Protein AF-A0AAV5D8H6-F1 (afdb_monomer_lite)

Sequence (162 aa):
MSCLTASGHGLRETLFYSLFSHLQVYKTRADIESSLPWINDDAVSLDGGILRPNGSFCLGDSKNLEVKFAVSRGVSSLPEDITDMEEQVKLKNWEKERLLEDMKREEDLLNQVKELYSKQKHELMGYLTQPAITQTAHGSPTVRLPATPGSNPFGAKPSHMQ

Radius of gyration: 46.54 Å; chains: 1; bounding box: 101×64×133 Å

Foldseek 3Di:
DWQPDPVTGDCVVPVVCVVQVPEAEAADPVVCVVCVVPDQAWYAHPVGWTQGRVRDIDDDDDDPDPDDDDDCPDDPDPPVVVVVVVVVVVVVVVVVVVVVVVVVVVVVVVVVVVVVVVVVVVVVVVVVPDDPPDPPPDDDDDDDDDDDDDDDDDDDDDDDDD

Structure (mmCIF, N/CA/C/O backbone):
data_AF-A0AAV5D8H6-F1
#
_entry.id   AF-A0AAV5D8H6-F1
#
loop_
_atom_site.group_PDB
_atom_site.id
_atom_site.type_symbol
_atom_site.label_atom_id
_atom_site.label_alt_id
_atom_site.label_comp_id
_atom_site.label_asym_id
_atom_site.label_entity_id
_atom_site.label_seq_id
_atom_site.pdbx_PDB_ins_code
_atom_site.Cartn_x
_atom_site.Cartn_y
_atom_site.Cartn_z
_atom_site.occupancy
_atom_site.B_iso_or_equiv
_atom_site.auth_seq_id
_atom_site.auth_comp_id
_atom_site.auth_asym_id
_atom_site.auth_atom_id
_atom_site.pdbx_PDB_model_num
ATOM 1 N N . MET A 1 1 ? 12.374 12.506 -18.885 1.00 61.91 1 MET A N 1
ATOM 2 C CA . MET A 1 1 ? 12.116 11.501 -19.940 1.00 61.91 1 MET A CA 1
ATOM 3 C C . MET A 1 1 ? 10.820 11.881 -20.652 1.00 61.91 1 MET A C 1
ATOM 5 O O . MET A 1 1 ? 9.765 11.420 -20.248 1.00 61.91 1 MET A O 1
ATOM 9 N N . SER A 1 2 ? 10.882 12.771 -21.641 1.00 74.38 2 SER A N 1
ATOM 10 C CA . SER A 1 2 ? 9.730 13.248 -22.433 1.00 74.38 2 SER A CA 1
ATOM 11 C C . SER A 1 2 ? 10.130 13.347 -23.914 1.00 74.38 2 SER A C 1
ATOM 13 O O . SER A 1 2 ? 11.314 13.216 -24.224 1.00 74.38 2 SER A O 1
ATOM 15 N N . CYS A 1 3 ? 9.164 13.543 -24.819 1.00 79.94 3 CYS A N 1
ATOM 16 C CA . CYS A 1 3 ? 9.368 13.687 -26.271 1.00 79.94 3 CYS A CA 1
ATOM 17 C C . CYS A 1 3 ? 9.866 12.438 -27.021 1.00 79.94 3 CYS A C 1
ATOM 19 O O . CYS A 1 3 ? 10.644 12.549 -27.964 1.00 79.94 3 CYS A O 1
ATOM 21 N N . LEU A 1 4 ? 9.407 11.245 -26.632 1.00 88.62 4 LEU A N 1
ATOM 22 C CA . LEU A 1 4 ? 9.719 10.001 -27.356 1.00 88.62 4 LEU A CA 1
ATOM 23 C C . LEU A 1 4 ? 8.730 9.710 -28.495 1.00 88.62 4 LEU A C 1
ATOM 25 O O . LEU A 1 4 ? 9.029 8.933 -29.396 1.00 88.62 4 LEU A O 1
ATOM 29 N N . THR A 1 5 ? 7.563 10.348 -28.469 1.00 89.75 5 THR A N 1
ATOM 30 C CA . THR A 1 5 ? 6.553 10.305 -29.534 1.00 89.75 5 THR A CA 1
ATOM 31 C C . THR A 1 5 ? 6.490 11.640 -30.274 1.00 89.75 5 THR A C 1
ATOM 33 O O . THR A 1 5 ? 6.880 12.676 -29.734 1.00 89.75 5 THR A O 1
ATOM 36 N N . ALA A 1 6 ? 5.943 11.638 -31.495 1.00 90.38 6 ALA A N 1
ATOM 37 C CA . ALA A 1 6 ? 5.754 12.856 -32.293 1.00 90.38 6 ALA A CA 1
ATOM 38 C C . ALA A 1 6 ? 4.870 13.912 -31.597 1.00 90.38 6 ALA A C 1
ATOM 40 O O . ALA A 1 6 ? 5.008 15.101 -31.865 1.00 90.38 6 ALA A O 1
ATOM 41 N N . SER A 1 7 ? 3.992 13.489 -30.683 1.00 90.62 7 SER A N 1
ATOM 42 C CA . SER A 1 7 ? 3.145 14.368 -29.871 1.00 90.62 7 SER A CA 1
ATOM 43 C C . SER A 1 7 ? 3.790 14.807 -28.548 1.00 90.62 7 SER A C 1
ATOM 45 O O . SER A 1 7 ? 3.141 15.472 -27.747 1.00 90.62 7 SER A O 1
ATOM 47 N N . GLY A 1 8 ? 5.053 14.451 -28.291 1.00 93.38 8 GLY A N 1
ATOM 48 C CA . GLY A 1 8 ? 5.796 14.908 -27.114 1.00 93.38 8 GLY A CA 1
ATOM 49 C C . GLY A 1 8 ? 5.700 14.012 -25.870 1.00 93.38 8 GLY A C 1
ATOM 50 O O . GLY A 1 8 ? 6.350 14.303 -24.866 1.00 93.38 8 GLY A O 1
ATOM 51 N N . HIS A 1 9 ? 4.959 12.903 -25.909 1.00 93.50 9 HIS A N 1
ATOM 52 C CA . HIS A 1 9 ? 4.816 11.991 -24.764 1.00 93.50 9 HIS A CA 1
ATOM 53 C C . HIS A 1 9 ? 6.013 11.039 -24.603 1.00 93.50 9 HIS A C 1
ATOM 55 O O . HIS A 1 9 ? 6.651 10.651 -25.588 1.00 93.50 9 HIS A O 1
ATOM 61 N N . GLY A 1 10 ? 6.313 10.662 -23.361 1.00 94.81 10 GLY A N 1
ATOM 62 C CA . GLY A 1 10 ? 7.250 9.613 -22.961 1.00 94.81 10 GLY A CA 1
ATOM 63 C C . GLY A 1 10 ? 6.623 8.211 -22.906 1.00 94.81 10 GLY A C 1
ATOM 64 O O . GLY A 1 10 ? 5.446 8.016 -23.203 1.00 94.81 10 GLY A O 1
ATOM 65 N N . LEU A 1 11 ? 7.430 7.204 -22.541 1.00 94.75 11 LEU A N 1
ATOM 66 C CA . LEU A 1 11 ? 7.002 5.794 -22.503 1.00 94.75 11 LEU A CA 1
ATOM 67 C C . LEU A 1 11 ? 6.071 5.465 -21.334 1.00 94.75 11 LEU A C 1
ATOM 69 O O . LEU A 1 11 ? 5.306 4.509 -21.430 1.00 94.75 11 LEU A O 1
ATOM 73 N N . ARG A 1 12 ? 6.154 6.205 -20.221 1.00 94.00 12 ARG A N 1
ATOM 74 C CA . ARG A 1 12 ? 5.375 5.899 -19.014 1.00 94.00 12 ARG A CA 1
ATOM 75 C C . ARG A 1 12 ? 3.889 6.091 -19.284 1.00 94.00 12 ARG A C 1
ATOM 77 O O . ARG A 1 12 ? 3.097 5.192 -19.044 1.00 94.00 12 ARG A O 1
ATOM 84 N N . GLU A 1 13 ? 3.545 7.253 -19.810 1.00 93.81 13 GLU A N 1
ATOM 85 C CA . GLU A 1 13 ? 2.187 7.684 -20.122 1.00 93.81 13 GLU A CA 1
ATOM 86 C C . GLU A 1 13 ? 1.640 7.095 -21.431 1.00 93.81 13 GLU A C 1
ATOM 88 O O . GLU A 1 13 ? 0.448 7.208 -21.691 1.00 93.81 13 GLU A O 1
ATOM 93 N N . THR A 1 14 ? 2.488 6.460 -22.250 1.00 94.62 14 THR A N 1
ATOM 94 C CA . THR A 1 14 ? 2.074 5.774 -23.485 1.00 94.62 14 THR A CA 1
ATOM 95 C C . THR A 1 14 ? 2.146 4.256 -23.319 1.00 94.62 14 THR A C 1
ATOM 97 O O . THR A 1 14 ? 1.145 3.625 -22.989 1.00 94.62 14 THR A O 1
ATOM 100 N N . LEU A 1 15 ? 3.324 3.656 -23.508 1.00 94.88 15 LEU A N 1
ATOM 101 C CA . LEU A 1 15 ? 3.531 2.208 -23.507 1.00 94.88 15 LEU A CA 1
ATOM 102 C C . LEU A 1 15 ? 3.174 1.559 -22.164 1.00 94.88 15 LEU A C 1
ATOM 104 O O . LEU A 1 15 ? 2.359 0.643 -22.134 1.00 94.88 15 LEU A O 1
ATOM 108 N N . PHE A 1 16 ? 3.766 2.014 -21.057 1.00 94.62 16 PHE A N 1
ATOM 109 C CA . PHE A 1 16 ? 3.563 1.360 -19.759 1.00 94.62 16 PHE A CA 1
ATOM 110 C C . PHE A 1 16 ? 2.136 1.528 -19.247 1.00 94.62 16 PHE A C 1
ATOM 112 O O . PHE A 1 16 ? 1.563 0.569 -18.740 1.00 94.62 16 PHE A O 1
ATOM 119 N N . TYR A 1 17 ? 1.544 2.708 -19.435 1.00 94.25 17 TYR A N 1
ATOM 120 C CA . TYR A 1 17 ? 0.140 2.927 -19.110 1.00 94.25 17 TYR A CA 1
ATOM 121 C C . TYR A 1 17 ? -0.791 2.059 -19.969 1.00 94.25 17 TYR A C 1
ATOM 123 O O . TYR A 1 17 ? -1.766 1.526 -19.462 1.00 94.25 17 TYR A O 1
ATOM 131 N N . SER A 1 18 ? -0.465 1.819 -21.241 1.00 93.62 18 SER A N 1
ATOM 132 C CA . SER A 1 18 ? -1.259 0.904 -22.076 1.00 93.62 18 SER A CA 1
ATOM 133 C C . SER A 1 18 ? -1.117 -0.569 -21.666 1.00 93.62 18 SER A C 1
ATOM 135 O O . SER A 1 18 ? -2.034 -1.350 -21.895 1.00 93.62 18 SER A O 1
ATOM 137 N N . LEU A 1 19 ? 0.026 -0.965 -21.088 1.00 93.81 19 LEU A N 1
ATOM 138 C CA . LEU A 1 19 ? 0.288 -2.344 -20.653 1.00 93.81 19 LEU A CA 1
ATOM 139 C C . LEU A 1 19 ? -0.300 -2.670 -19.276 1.00 93.81 19 LEU A C 1
ATOM 141 O O . LEU A 1 19 ? -0.756 -3.790 -19.075 1.00 93.81 19 LEU A O 1
ATOM 145 N N . PHE A 1 20 ? -0.242 -1.722 -18.340 1.00 92.81 20 PHE A N 1
ATOM 146 C CA . PHE A 1 20 ? -0.586 -1.948 -16.932 1.00 92.81 20 PHE A CA 1
ATOM 147 C C . PHE A 1 20 ? -1.709 -1.052 -16.409 1.00 92.81 20 PHE A C 1
ATOM 149 O O . PHE A 1 20 ? -2.094 -1.222 -15.265 1.00 92.81 20 PHE A O 1
ATOM 156 N N . SER A 1 21 ? -2.178 -0.071 -17.183 1.00 92.25 21 SER A N 1
ATOM 157 C CA . SER A 1 21 ? -3.233 0.884 -16.805 1.00 92.25 21 SER A CA 1
ATOM 158 C C . SER A 1 21 ? -3.154 1.360 -15.341 1.00 92.25 21 SER A C 1
ATOM 160 O O . SER A 1 21 ? -2.275 2.154 -14.994 1.00 92.25 21 SER A O 1
ATOM 162 N N . HIS A 1 22 ? -4.065 0.877 -14.493 1.00 93.19 22 HIS A N 1
ATOM 163 C CA . HIS A 1 22 ? -4.216 1.178 -13.072 1.00 93.19 22 HIS A CA 1
ATOM 164 C C . HIS A 1 22 ? -3.939 -0.039 -12.172 1.00 93.19 22 HIS A C 1
ATOM 166 O O . HIS A 1 22 ? -4.407 -0.070 -11.032 1.00 93.19 22 HIS A O 1
ATOM 172 N N . LEU A 1 23 ? -3.164 -1.012 -12.664 1.00 94.75 23 LEU A N 1
ATOM 173 C CA . LEU A 1 23 ? -2.784 -2.232 -11.958 1.00 94.75 23 LEU A CA 1
ATOM 174 C C . LEU A 1 23 ? -2.302 -1.935 -10.534 1.00 94.75 23 LEU A C 1
ATOM 176 O O . LEU A 1 23 ? -1.345 -1.183 -10.320 1.00 94.75 23 LEU A O 1
ATOM 180 N N . GLN A 1 24 ? -2.935 -2.586 -9.560 1.00 95.75 24 GLN A N 1
ATOM 181 C CA . GLN A 1 24 ? -2.601 -2.441 -8.145 1.00 95.75 24 GLN A CA 1
ATOM 182 C C . GLN A 1 24 ? -1.710 -3.588 -7.662 1.00 95.75 24 GLN A C 1
ATOM 184 O O . GLN A 1 24 ? -1.900 -4.747 -8.033 1.00 95.75 24 GLN A O 1
ATOM 189 N N . VAL A 1 25 ? -0.733 -3.275 -6.808 1.00 96.81 25 VAL A N 1
ATOM 190 C CA . VAL A 1 25 ? 0.202 -4.263 -6.253 1.00 96.81 25 VAL A CA 1
ATOM 191 C C . VAL A 1 25 ? -0.052 -4.434 -4.759 1.00 96.81 25 VAL A C 1
ATOM 193 O O . VAL A 1 25 ? 0.010 -3.471 -3.998 1.00 96.81 25 VAL A O 1
ATOM 196 N N . TYR A 1 26 ? -0.296 -5.673 -4.345 1.00 97.12 26 TYR A N 1
ATOM 197 C CA . TYR A 1 26 ? -0.584 -6.069 -2.969 1.00 97.12 26 TYR A CA 1
ATOM 198 C C . TYR A 1 26 ? 0.515 -6.961 -2.397 1.00 97.12 26 TYR A C 1
ATOM 200 O O . TYR A 1 26 ? 1.308 -7.568 -3.119 1.00 97.12 26 TYR A O 1
ATOM 208 N N . LYS A 1 27 ? 0.561 -7.073 -1.067 1.00 97.06 27 LYS A N 1
ATOM 209 C CA . LYS A 1 27 ? 1.528 -7.948 -0.400 1.00 97.06 27 LYS A CA 1
ATOM 210 C C . LYS A 1 27 ? 1.154 -9.418 -0.579 1.00 97.06 27 LYS A C 1
ATOM 212 O O . LYS A 1 27 ? 2.014 -10.210 -0.953 1.00 97.06 27 LYS A O 1
ATOM 217 N N . THR A 1 28 ? -0.108 -9.763 -0.336 1.00 96.62 28 THR A N 1
ATOM 218 C CA . THR A 1 28 ? -0.609 -11.141 -0.417 1.00 96.62 28 THR A CA 1
ATOM 219 C C . THR A 1 28 ? -1.876 -11.250 -1.255 1.00 96.62 28 THR A C 1
ATOM 221 O O . THR A 1 28 ? -2.592 -10.267 -1.464 1.00 96.62 28 THR A O 1
ATOM 224 N N . ARG A 1 29 ? -2.190 -12.466 -1.708 1.00 94.94 29 ARG A N 1
ATOM 225 C CA . ARG A 1 29 ? -3.456 -12.761 -2.384 1.00 94.94 29 ARG A CA 1
ATOM 226 C C . ARG A 1 29 ? -4.660 -12.504 -1.472 1.00 94.94 29 ARG A C 1
ATOM 228 O O . ARG A 1 29 ? -5.688 -12.032 -1.948 1.00 94.94 29 ARG A O 1
ATOM 235 N N . ALA A 1 30 ? -4.534 -12.783 -0.176 1.00 95.88 30 ALA A N 1
ATOM 236 C CA . ALA A 1 30 ? -5.598 -12.530 0.793 1.00 95.88 30 ALA A CA 1
ATOM 237 C C . ALA A 1 30 ? -5.937 -11.031 0.895 1.00 95.88 30 ALA A C 1
ATOM 239 O O . ALA A 1 30 ? -7.107 -10.670 1.017 1.00 95.88 30 ALA A O 1
ATOM 240 N N . ASP A 1 31 ? -4.935 -10.153 0.768 1.00 97.00 31 ASP A N 1
ATOM 241 C CA . ASP A 1 31 ? -5.161 -8.704 0.753 1.00 97.00 31 ASP A CA 1
ATOM 242 C C . ASP A 1 31 ? -5.992 -8.284 -0.473 1.00 97.00 31 ASP A C 1
ATOM 244 O O . ASP A 1 31 ? -6.921 -7.484 -0.338 1.00 97.00 31 ASP A O 1
ATOM 248 N N . ILE A 1 32 ? -5.730 -8.873 -1.650 1.00 95.81 32 ILE A N 1
ATOM 249 C CA . ILE A 1 32 ? -6.563 -8.679 -2.853 1.00 95.81 32 ILE A CA 1
ATOM 250 C C . ILE A 1 32 ? -8.003 -9.118 -2.572 1.00 95.81 32 ILE A C 1
ATOM 252 O O . ILE A 1 32 ? -8.937 -8.361 -2.814 1.00 95.81 32 ILE A O 1
ATOM 256 N N . GLU A 1 33 ? -8.195 -10.320 -2.025 1.00 94.00 33 GLU A N 1
ATOM 257 C CA . GLU A 1 33 ? -9.529 -10.863 -1.734 1.00 94.00 33 GLU A CA 1
ATOM 258 C C . GLU A 1 33 ? -10.316 -9.962 -0.765 1.00 94.00 33 GLU A C 1
ATOM 260 O O . GLU A 1 33 ? -11.493 -9.680 -0.991 1.00 94.00 33 GLU A O 1
ATOM 265 N N . SER A 1 34 ? -9.647 -9.427 0.260 1.00 95.88 34 SER A N 1
ATOM 266 C CA . SER A 1 34 ? -10.239 -8.479 1.215 1.00 95.88 34 SER A CA 1
ATOM 267 C C . SER A 1 34 ? -10.590 -7.112 0.612 1.00 95.88 34 SER A C 1
ATOM 269 O O . SER A 1 34 ? -11.416 -6.385 1.166 1.00 95.88 34 SER A O 1
ATOM 271 N N . SER A 1 35 ? -9.980 -6.757 -0.523 1.00 94.88 35 SER A N 1
ATOM 272 C CA . SER A 1 35 ? -10.114 -5.449 -1.170 1.00 94.88 35 SER A CA 1
ATOM 273 C C . SER A 1 35 ? -10.878 -5.485 -2.495 1.00 94.88 35 SER A C 1
ATOM 275 O O . SER A 1 35 ? -11.065 -4.429 -3.093 1.00 94.88 35 SER A O 1
ATOM 277 N N . LEU A 1 36 ? -11.414 -6.644 -2.902 1.00 92.62 36 LEU A N 1
ATOM 278 C CA . LEU A 1 36 ? -12.208 -6.820 -4.129 1.00 92.62 36 LEU A CA 1
ATOM 279 C C . LEU A 1 36 ? -13.270 -5.732 -4.376 1.00 92.62 36 LEU A C 1
ATOM 281 O O . LEU A 1 36 ? -13.375 -5.296 -5.519 1.00 92.62 36 LEU A O 1
ATOM 285 N N . PRO A 1 37 ? -14.026 -5.236 -3.371 1.00 91.31 37 PRO A N 1
ATOM 286 C CA . PRO A 1 37 ? -15.016 -4.180 -3.605 1.00 91.31 37 PRO A CA 1
ATOM 287 C C . PRO A 1 37 ? -14.426 -2.836 -4.062 1.00 91.31 37 PRO A C 1
ATOM 289 O O . PRO A 1 37 ? -15.167 -1.975 -4.523 1.00 91.31 37 PRO A O 1
ATOM 292 N N . TRP A 1 38 ? -13.117 -2.640 -3.893 1.00 91.50 38 TRP A N 1
ATOM 293 C CA . TRP A 1 38 ? -12.405 -1.382 -4.128 1.00 91.50 38 TRP A CA 1
ATOM 294 C C . TRP A 1 38 ? -11.434 -1.449 -5.313 1.00 91.50 38 TRP A C 1
ATOM 296 O O . TRP A 1 38 ? -10.855 -0.430 -5.694 1.00 91.50 38 TRP A O 1
ATOM 306 N N . ILE A 1 39 ? -11.236 -2.636 -5.889 1.00 91.81 39 ILE A N 1
ATOM 307 C CA . ILE A 1 39 ? -10.383 -2.831 -7.059 1.00 91.81 39 ILE A CA 1
ATOM 308 C C . ILE A 1 39 ? -11.229 -2.588 -8.310 1.00 91.81 39 ILE A C 1
ATOM 310 O O . ILE A 1 39 ? -12.220 -3.275 -8.538 1.00 91.81 39 ILE A O 1
ATOM 314 N N . ASN A 1 40 ? -10.832 -1.603 -9.118 1.00 86.25 40 ASN A N 1
ATOM 315 C CA . ASN A 1 40 ? -11.547 -1.247 -10.350 1.00 86.25 40 ASN A CA 1
ATOM 316 C C . ASN A 1 40 ? -11.077 -2.045 -11.575 1.00 86.25 40 ASN A C 1
ATOM 318 O O . ASN A 1 40 ? -11.868 -2.280 -12.481 1.00 86.25 40 ASN A O 1
ATOM 322 N N . ASP A 1 41 ? -9.805 -2.445 -11.593 1.00 89.00 41 ASP A N 1
ATOM 323 C CA . ASP A 1 41 ? -9.154 -3.080 -12.738 1.00 89.00 41 ASP A CA 1
ATOM 324 C C . ASP A 1 41 ? -8.519 -4.418 -12.312 1.00 89.00 41 ASP A C 1
ATOM 326 O O . ASP A 1 41 ? -9.176 -5.288 -11.740 1.00 89.00 41 ASP A O 1
ATOM 330 N N . ASP A 1 42 ? -7.238 -4.608 -12.599 1.00 93.06 42 ASP A N 1
ATOM 331 C CA . ASP A 1 42 ? -6.436 -5.753 -12.213 1.00 93.06 42 ASP A CA 1
ATOM 332 C C . ASP A 1 42 ? -5.614 -5.501 -10.944 1.00 93.06 42 ASP A C 1
ATOM 334 O O . ASP A 1 42 ? -5.320 -4.373 -10.534 1.00 93.06 42 ASP A O 1
ATOM 338 N N . ALA A 1 43 ? -5.223 -6.602 -10.308 1.00 96.56 43 ALA A N 1
ATOM 339 C CA . ALA A 1 43 ? -4.340 -6.576 -9.155 1.00 96.56 43 ALA A CA 1
ATOM 340 C C . ALA A 1 43 ? -3.377 -7.763 -9.174 1.00 96.56 43 ALA A C 1
ATOM 342 O O . ALA A 1 43 ? -3.722 -8.865 -9.602 1.00 96.56 43 ALA A O 1
ATOM 343 N N . VAL A 1 44 ? -2.167 -7.553 -8.671 1.00 95.94 44 VAL A N 1
ATOM 344 C CA . VAL A 1 44 ? -1.165 -8.607 -8.479 1.00 95.94 44 VAL A CA 1
ATOM 345 C C . VAL A 1 44 ? -0.650 -8.590 -7.051 1.00 95.94 44 VAL A C 1
ATOM 347 O O . VAL A 1 44 ? -0.578 -7.533 -6.429 1.00 95.94 44 VAL A O 1
ATOM 350 N N . SER A 1 45 ? -0.270 -9.749 -6.525 1.00 95.75 45 SER A N 1
ATOM 351 C CA . SER A 1 45 ? 0.339 -9.863 -5.205 1.00 95.75 45 SER A CA 1
ATOM 352 C C . SER A 1 45 ? 1.737 -10.467 -5.262 1.00 95.75 45 SER A C 1
ATOM 354 O O . SER A 1 45 ? 2.064 -11.264 -6.144 1.00 95.75 45 SER A O 1
ATOM 356 N N . LEU A 1 46 ? 2.584 -10.084 -4.304 1.00 95.88 46 LEU A N 1
ATOM 357 C CA . LEU A 1 46 ? 3.983 -10.525 -4.244 1.00 95.88 46 LEU A CA 1
ATOM 358 C C . LEU A 1 46 ? 4.142 -12.025 -3.936 1.00 95.88 46 LEU A C 1
ATOM 360 O O . LEU A 1 46 ? 5.191 -12.595 -4.224 1.00 95.88 46 LEU A O 1
ATOM 364 N N . ASP A 1 47 ? 3.107 -12.670 -3.395 1.00 93.12 47 ASP A N 1
ATOM 365 C CA . ASP A 1 47 ? 3.012 -14.125 -3.207 1.00 93.12 47 ASP A CA 1
ATOM 366 C C . ASP A 1 47 ? 2.478 -14.876 -4.448 1.00 93.12 47 ASP A C 1
ATOM 368 O O . ASP A 1 47 ? 2.289 -16.091 -4.395 1.00 93.12 47 ASP A O 1
ATOM 372 N N . GLY A 1 48 ? 2.273 -14.182 -5.576 1.00 91.62 48 GLY A N 1
ATOM 373 C CA . GLY A 1 48 ? 1.957 -14.784 -6.877 1.00 91.62 48 GLY A CA 1
ATOM 374 C C . GLY A 1 48 ? 0.477 -14.783 -7.272 1.00 91.62 48 GLY A C 1
ATOM 375 O O . GLY A 1 48 ? 0.116 -15.401 -8.275 1.00 91.62 48 GLY A O 1
ATOM 376 N N . GLY A 1 49 ? -0.390 -14.101 -6.526 1.00 93.00 49 GLY A N 1
ATOM 377 C CA . GLY A 1 49 ? -1.784 -13.892 -6.913 1.00 93.00 49 GLY A CA 1
ATOM 378 C C . GLY A 1 49 ? -1.907 -12.917 -8.085 1.00 93.00 49 GLY A C 1
ATOM 379 O O . GLY A 1 49 ? -1.231 -11.893 -8.134 1.00 93.00 49 GLY A O 1
ATOM 380 N N . ILE A 1 50 ? -2.785 -13.231 -9.040 1.00 94.25 50 ILE A N 1
ATOM 381 C CA . ILE A 1 50 ? -3.107 -12.353 -10.174 1.00 94.25 50 ILE A CA 1
ATOM 382 C C . ILE A 1 50 ? -4.626 -12.317 -10.330 1.00 94.25 50 ILE A C 1
ATOM 384 O O . ILE A 1 50 ? -5.235 -13.336 -10.663 1.00 94.25 50 ILE A O 1
ATOM 388 N N . LEU A 1 51 ? -5.218 -11.146 -10.121 1.00 95.19 51 LEU A N 1
ATOM 389 C CA . LEU A 1 51 ? -6.608 -10.818 -10.410 1.00 95.19 51 LEU A CA 1
ATOM 390 C C . LEU A 1 51 ? -6.672 -10.117 -11.766 1.00 95.19 51 LEU A C 1
ATOM 392 O O . LEU A 1 51 ? -6.074 -9.062 -11.959 1.00 95.19 51 LEU A O 1
ATOM 396 N N . ARG A 1 52 ? -7.386 -10.717 -12.716 1.00 92.06 52 ARG A N 1
ATOM 397 C CA . ARG A 1 52 ? -7.595 -10.150 -14.051 1.00 92.06 52 ARG A CA 1
ATOM 398 C C . ARG A 1 52 ? -8.694 -9.079 -14.020 1.00 92.06 52 ARG A C 1
ATOM 400 O O . ARG A 1 52 ? -9.597 -9.191 -13.193 1.00 92.06 52 ARG A O 1
ATOM 407 N N . PRO A 1 53 ? -8.735 -8.158 -15.003 1.00 88.38 53 PRO A N 1
ATOM 408 C CA . PRO A 1 53 ? -9.754 -7.100 -15.061 1.00 88.38 53 PRO A CA 1
ATOM 409 C C . PRO A 1 53 ? -11.202 -7.609 -15.154 1.00 88.38 53 PRO A C 1
ATOM 411 O O . PRO A 1 53 ? -12.147 -6.904 -14.833 1.00 88.38 53 PRO A O 1
ATOM 414 N N . ASN A 1 54 ? -11.403 -8.854 -15.595 1.00 87.94 54 ASN A N 1
ATOM 415 C CA . ASN A 1 54 ? -12.721 -9.495 -15.629 1.00 87.94 54 ASN A CA 1
ATOM 416 C C . ASN A 1 54 ? -13.147 -10.095 -14.270 1.00 87.94 54 ASN A C 1
ATOM 418 O O . ASN A 1 54 ? -14.112 -10.856 -14.224 1.00 87.94 54 ASN A O 1
ATOM 422 N N . GLY A 1 55 ? -12.396 -9.836 -13.196 1.00 86.25 55 GLY A N 1
ATOM 423 C CA . GLY A 1 55 ? -12.656 -10.344 -11.848 1.00 86.25 55 GLY A CA 1
ATOM 424 C C . GLY A 1 55 ? -12.222 -11.793 -11.608 1.00 86.25 55 GLY A C 1
ATOM 425 O O . GLY A 1 55 ? -12.482 -12.339 -10.539 1.00 86.25 55 GLY A O 1
ATOM 426 N N . SER A 1 56 ? -11.573 -12.448 -12.578 1.00 90.88 56 SER A N 1
ATOM 427 C CA . SER A 1 56 ? -11.112 -13.833 -12.421 1.00 90.88 56 SER A CA 1
ATOM 428 C C . SER A 1 56 ? -9.679 -13.911 -11.894 1.00 90.88 56 SER A C 1
ATOM 430 O O . SER A 1 56 ? -8.795 -13.175 -12.334 1.00 90.88 56 SER A O 1
ATOM 432 N N . PHE A 1 57 ? -9.427 -14.847 -10.980 1.00 92.06 57 PHE A N 1
ATOM 433 C CA . PHE A 1 57 ? -8.075 -15.142 -10.512 1.00 92.06 57 PHE A CA 1
ATOM 434 C C . PHE A 1 57 ? -7.354 -16.098 -11.468 1.00 92.06 57 PHE A C 1
ATOM 436 O O . PHE A 1 57 ? -7.929 -17.080 -11.943 1.00 92.06 57 PHE A O 1
ATOM 443 N N . CYS A 1 58 ? -6.063 -15.862 -11.700 1.00 89.62 58 CYS A N 1
ATOM 444 C CA . CYS A 1 58 ? -5.182 -16.884 -12.256 1.00 89.62 58 CYS A CA 1
ATOM 445 C C . CYS A 1 58 ? -4.831 -17.893 -11.157 1.00 89.62 58 CYS A C 1
ATOM 447 O O . CYS A 1 58 ? -4.290 -17.516 -10.120 1.00 89.62 58 CYS A O 1
ATOM 449 N N . LEU A 1 59 ? -5.134 -19.170 -11.389 1.00 84.88 59 LEU A N 1
ATOM 450 C CA . LEU A 1 59 ? -4.771 -20.276 -10.504 1.00 84.88 59 LEU A CA 1
ATOM 451 C C . LEU A 1 59 ? -3.788 -21.213 -11.217 1.00 84.88 59 LEU A C 1
ATOM 453 O O . LEU A 1 59 ? -3.812 -21.329 -12.443 1.00 84.88 59 LEU A O 1
ATOM 457 N N . GLY A 1 60 ? -2.973 -21.915 -10.429 1.00 80.94 60 GLY A N 1
ATOM 458 C CA . GLY A 1 60 ? -1.984 -22.882 -10.904 1.00 80.94 60 GLY A CA 1
ATOM 459 C C . GLY A 1 60 ? -0.548 -22.400 -10.717 1.00 80.94 60 GLY A C 1
ATOM 460 O O . GLY A 1 60 ? -0.304 -21.308 -10.206 1.00 80.94 60 GLY A O 1
ATOM 461 N N . ASP A 1 61 ? 0.398 -23.241 -11.125 1.00 77.00 61 ASP A N 1
ATOM 462 C CA . ASP A 1 61 ? 1.816 -22.955 -10.948 1.00 77.00 61 ASP A CA 1
ATOM 463 C C . ASP A 1 61 ? 2.259 -21.779 -11.817 1.00 77.00 61 ASP A C 1
ATOM 465 O O . ASP A 1 61 ? 1.948 -21.688 -13.012 1.00 77.00 61 ASP A O 1
ATOM 469 N N . SER A 1 62 ? 3.031 -20.881 -11.205 1.00 74.31 62 SER A N 1
ATOM 470 C CA . SER A 1 62 ? 3.649 -19.776 -11.922 1.00 74.31 62 SER A CA 1
ATOM 471 C C . SER A 1 62 ? 4.601 -20.328 -12.977 1.00 74.31 62 SER A C 1
ATOM 473 O O . SER A 1 62 ? 5.554 -21.055 -12.680 1.00 74.31 62 SER A O 1
ATOM 475 N N . LYS A 1 63 ? 4.345 -19.984 -14.241 1.00 77.50 63 LYS A N 1
ATOM 476 C CA . LYS A 1 63 ? 5.263 -20.311 -15.328 1.00 77.50 63 LYS A CA 1
ATOM 477 C C . LYS A 1 63 ? 6.518 -19.468 -15.141 1.00 77.50 63 LYS A C 1
ATOM 479 O O . LYS A 1 63 ? 6.446 -18.242 -15.171 1.00 77.50 63 LYS A O 1
ATOM 484 N N . ASN A 1 64 ? 7.666 -20.121 -14.984 1.00 78.62 64 ASN A N 1
ATOM 485 C CA . ASN A 1 64 ? 8.955 -19.438 -14.988 1.00 78.62 64 ASN A CA 1
ATO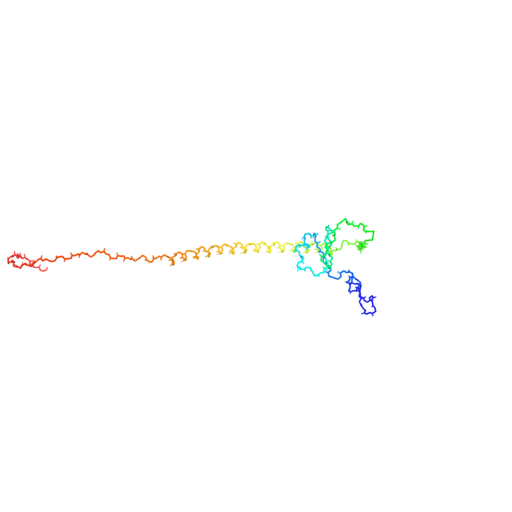M 486 C C . ASN A 1 64 ? 9.170 -18.778 -16.358 1.00 78.62 64 ASN A C 1
ATOM 488 O O . ASN A 1 64 ? 9.532 -19.442 -17.327 1.00 78.62 64 ASN A O 1
ATOM 492 N N . LEU A 1 65 ? 8.907 -17.474 -16.438 1.00 84.06 65 LEU A N 1
ATOM 493 C CA . LEU A 1 65 ? 9.181 -16.664 -17.618 1.00 84.06 65 LEU A CA 1
ATOM 494 C C . LEU A 1 65 ? 10.691 -16.424 -17.725 1.00 84.06 65 LEU A C 1
ATOM 496 O O . LEU A 1 65 ? 11.337 -15.986 -16.769 1.00 84.06 65 LEU A O 1
ATOM 500 N N . GLU A 1 66 ? 11.247 -16.716 -18.900 1.00 89.69 66 GLU A N 1
ATOM 501 C CA . GLU A 1 66 ? 12.666 -16.498 -19.205 1.00 89.69 66 GLU A CA 1
ATOM 502 C C . GLU A 1 66 ? 12.991 -15.001 -19.309 1.00 89.69 66 GLU A C 1
ATOM 504 O O . GLU A 1 66 ? 14.034 -14.542 -18.843 1.00 89.69 66 GLU A O 1
ATOM 509 N N . VAL A 1 67 ? 12.053 -14.221 -19.851 1.00 91.50 67 VAL A N 1
ATOM 510 C CA . VAL A 1 67 ? 12.172 -12.767 -19.970 1.00 91.50 67 VAL A CA 1
ATOM 511 C C . VAL A 1 67 ? 11.786 -12.104 -18.649 1.00 91.50 67 VAL A C 1
ATOM 513 O O . VAL A 1 67 ? 10.685 -12.307 -18.138 1.00 91.50 67 VAL A O 1
ATOM 516 N N . LYS A 1 68 ? 12.685 -11.275 -18.111 1.00 91.19 68 LYS A N 1
ATOM 517 C CA . LYS A 1 68 ? 12.498 -10.520 -16.863 1.00 91.19 68 LYS A CA 1
ATOM 518 C C . LYS A 1 68 ? 12.813 -9.046 -17.085 1.00 91.19 68 LYS A C 1
ATOM 520 O O . LYS A 1 68 ? 13.644 -8.707 -17.928 1.00 91.19 68 LYS A O 1
ATOM 525 N N . PHE A 1 69 ? 12.181 -8.17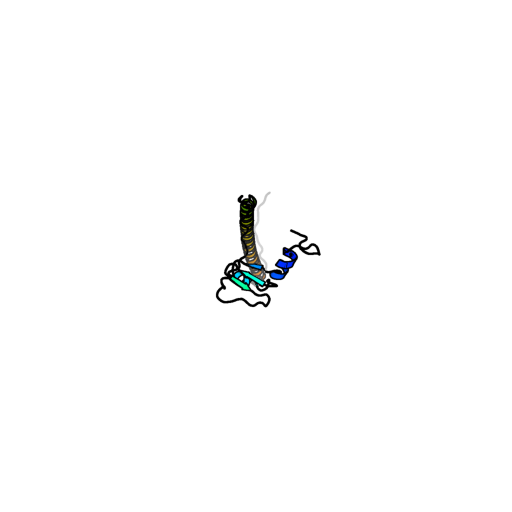3 -16.303 1.00 90.38 69 PHE A N 1
ATOM 526 C CA . PHE A 1 69 ? 12.552 -6.760 -16.278 1.00 90.38 69 PHE A CA 1
ATOM 527 C C . PHE A 1 69 ? 14.007 -6.608 -15.823 1.00 90.38 69 PHE A C 1
ATOM 529 O O . PHE A 1 69 ? 14.431 -7.230 -14.846 1.00 90.38 69 PHE A O 1
ATOM 536 N N . ALA A 1 70 ? 14.777 -5.798 -16.550 1.00 90.31 70 ALA A N 1
ATOM 537 C CA . ALA A 1 70 ? 16.168 -5.538 -16.213 1.00 90.31 70 ALA A CA 1
ATOM 538 C C . ALA A 1 70 ? 16.255 -4.800 -14.871 1.00 90.31 70 ALA A C 1
ATOM 540 O O . ALA A 1 70 ? 15.559 -3.811 -14.645 1.00 90.31 70 ALA A O 1
ATOM 541 N N . VAL A 1 71 ? 17.136 -5.269 -13.990 1.00 85.06 71 VAL A N 1
ATOM 542 C CA . VAL A 1 71 ? 17.432 -4.574 -12.738 1.00 85.06 71 VAL A CA 1
ATOM 543 C C . VAL A 1 71 ? 18.455 -3.488 -13.044 1.00 85.06 71 VAL A C 1
ATOM 545 O O . VAL A 1 71 ? 19.589 -3.789 -13.420 1.00 85.06 71 VAL A O 1
ATOM 548 N N . SER A 1 72 ? 18.064 -2.227 -12.878 1.00 74.06 72 SER A N 1
ATOM 549 C CA . SER A 1 72 ? 18.969 -1.083 -12.995 1.00 74.06 72 SER A CA 1
ATOM 550 C C . SER A 1 72 ? 20.002 -1.122 -11.869 1.00 74.06 72 SER A C 1
ATOM 552 O O . SER A 1 72 ? 19.811 -0.547 -10.805 1.00 74.06 72 SER A O 1
ATOM 554 N N . ARG A 1 73 ? 21.113 -1.828 -12.087 1.00 60.97 73 ARG A N 1
ATOM 555 C CA . ARG A 1 73 ? 22.210 -1.970 -11.117 1.00 60.97 73 ARG A CA 1
ATOM 556 C C . ARG A 1 73 ? 23.274 -0.876 -11.284 1.00 60.97 73 ARG A C 1
ATOM 558 O O . ARG A 1 73 ? 24.466 -1.164 -11.228 1.00 60.97 73 ARG A O 1
ATOM 565 N N . GLY A 1 74 ? 22.848 0.362 -11.550 1.00 48.50 74 GLY A N 1
ATOM 566 C CA . GLY A 1 74 ? 23.733 1.443 -11.986 1.00 48.50 74 GLY A CA 1
ATOM 567 C C . GLY A 1 74 ? 23.416 2.807 -11.382 1.00 48.50 74 GLY A C 1
ATOM 568 O O . GLY A 1 74 ? 22.855 3.640 -12.078 1.00 48.50 74 GLY A O 1
ATOM 569 N N . VAL A 1 75 ? 23.828 3.028 -10.129 1.00 47.56 75 VAL A N 1
ATOM 570 C CA . VAL A 1 75 ? 24.890 3.990 -9.767 1.00 47.56 75 VAL A CA 1
ATOM 571 C C . VAL A 1 75 ? 25.669 3.345 -8.613 1.00 47.56 75 VAL A C 1
ATOM 573 O O . VAL A 1 75 ? 25.081 2.855 -7.659 1.00 47.56 75 VAL A O 1
ATOM 576 N N . SER A 1 76 ? 26.992 3.267 -8.722 1.00 46.19 76 SER A N 1
ATOM 577 C CA . SER A 1 76 ? 27.908 2.616 -7.771 1.00 46.19 76 SER A CA 1
ATOM 578 C C . SER A 1 76 ? 28.156 3.409 -6.478 1.00 46.19 76 SER A C 1
ATOM 580 O O . SER A 1 76 ? 29.149 3.184 -5.793 1.00 46.19 76 SER A O 1
ATOM 582 N N . SER A 1 77 ? 27.264 4.331 -6.138 1.00 48.31 77 SER A N 1
ATOM 583 C CA . SER A 1 77 ? 27.101 4.874 -4.796 1.00 48.31 77 SER A CA 1
ATOM 584 C C . SER A 1 77 ? 25.801 4.282 -4.281 1.00 48.31 77 SER A C 1
ATOM 586 O O . SER A 1 77 ? 24.791 4.426 -4.967 1.00 48.31 77 SER A O 1
ATOM 588 N N . LEU A 1 78 ? 25.798 3.633 -3.113 1.00 52.72 78 LEU A N 1
ATOM 589 C CA . LEU A 1 78 ? 24.561 3.517 -2.339 1.00 52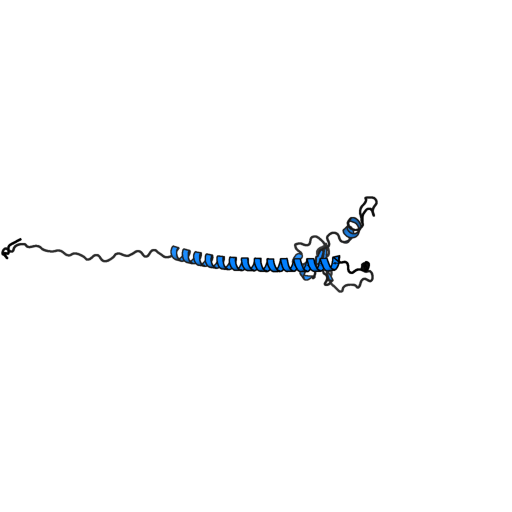.72 78 LEU A CA 1
ATOM 590 C C . LEU A 1 78 ? 23.992 4.943 -2.293 1.00 52.72 78 LEU A C 1
ATOM 592 O O . LEU A 1 78 ? 24.673 5.808 -1.738 1.00 52.72 78 LEU A O 1
ATOM 596 N N . PRO A 1 79 ? 22.893 5.254 -3.001 1.00 56.84 79 PRO A N 1
ATOM 597 C CA . PRO A 1 79 ? 22.426 6.624 -3.060 1.00 56.84 79 PRO A CA 1
ATOM 598 C C . PRO A 1 79 ? 22.100 7.020 -1.622 1.00 56.84 79 PRO A C 1
ATOM 600 O O . PRO A 1 79 ? 21.422 6.245 -0.948 1.00 56.84 79 PRO A O 1
ATOM 603 N N . GLU A 1 80 ? 22.558 8.181 -1.147 1.00 58.38 80 GLU A N 1
ATOM 604 C CA . GLU A 1 80 ? 22.025 8.791 0.088 1.00 58.38 80 GLU A CA 1
ATOM 605 C C . GLU A 1 80 ? 20.488 8.685 0.119 1.00 58.38 80 GLU A C 1
ATOM 607 O O . GLU A 1 80 ? 19.912 8.336 1.140 1.00 58.38 80 GLU A O 1
ATOM 612 N N . ASP A 1 81 ? 19.863 8.781 -1.059 1.00 72.06 81 ASP A N 1
ATOM 613 C CA . ASP A 1 81 ? 18.442 8.558 -1.341 1.00 72.06 81 ASP A CA 1
ATOM 614 C C . ASP A 1 81 ? 17.845 7.256 -0.758 1.00 72.06 81 ASP A C 1
ATOM 616 O O . ASP A 1 81 ? 16.703 7.255 -0.311 1.00 72.06 81 ASP A O 1
ATOM 620 N N . ILE A 1 82 ? 18.580 6.133 -0.707 1.00 80.12 82 ILE A N 1
ATOM 621 C CA . ILE A 1 82 ? 18.046 4.886 -0.119 1.00 80.12 82 ILE A CA 1
ATOM 622 C C . ILE A 1 82 ? 18.051 4.961 1.408 1.00 80.12 82 ILE A C 1
ATOM 624 O O . ILE A 1 82 ? 17.042 4.630 2.029 1.00 80.12 82 ILE A O 1
ATOM 628 N N . THR A 1 83 ? 19.158 5.396 2.015 1.00 83.88 83 THR A N 1
ATOM 629 C CA . THR A 1 83 ? 19.263 5.523 3.477 1.00 83.88 83 THR A CA 1
ATOM 630 C C . THR A 1 83 ? 18.269 6.561 3.997 1.00 83.88 83 THR A C 1
ATOM 632 O O . THR A 1 83 ? 17.523 6.277 4.934 1.00 83.88 83 THR A O 1
ATOM 635 N N . ASP A 1 84 ? 18.178 7.716 3.334 1.00 88.12 84 ASP A N 1
ATOM 636 C CA . ASP A 1 84 ? 17.220 8.773 3.662 1.00 88.12 84 ASP A CA 1
ATOM 637 C C . ASP A 1 84 ? 15.773 8.275 3.518 1.00 88.12 84 ASP A C 1
ATOM 639 O O . ASP A 1 84 ? 14.918 8.558 4.362 1.00 88.12 84 ASP A O 1
ATOM 643 N N . MET A 1 85 ? 15.480 7.482 2.480 1.00 89.31 85 MET A N 1
ATOM 644 C CA . MET A 1 85 ? 14.167 6.857 2.306 1.00 89.31 85 MET A CA 1
ATOM 645 C C . MET A 1 85 ? 13.860 5.843 3.417 1.00 89.31 85 MET A C 1
ATOM 647 O O . MET A 1 85 ? 12.737 5.816 3.924 1.00 89.31 85 MET A O 1
ATOM 651 N N . GLU A 1 86 ? 14.831 5.033 3.844 1.00 91.56 86 GLU A N 1
ATOM 652 C CA . GLU A 1 86 ? 14.662 4.117 4.977 1.00 91.56 86 GLU A CA 1
ATOM 653 C C . GLU A 1 86 ? 14.390 4.864 6.290 1.00 91.56 86 GLU A C 1
ATOM 655 O O . GLU A 1 86 ? 13.537 4.442 7.078 1.00 91.56 86 GLU A O 1
ATOM 660 N N . GLU A 1 87 ? 15.079 5.979 6.537 1.00 94.06 87 GLU A N 1
ATOM 661 C CA . GLU A 1 87 ? 14.837 6.835 7.701 1.00 94.06 87 GLU A CA 1
ATOM 662 C C . GLU A 1 87 ? 13.443 7.467 7.664 1.00 94.06 87 GLU A C 1
ATOM 664 O O . GLU A 1 87 ? 12.726 7.430 8.668 1.00 94.06 87 GLU A O 1
ATOM 669 N N . GLN A 1 88 ? 13.002 7.956 6.502 1.00 94.75 88 GLN A N 1
ATOM 670 C CA . GLN A 1 88 ? 11.637 8.452 6.327 1.00 94.75 88 GLN A CA 1
ATOM 671 C C . GLN A 1 88 ? 10.591 7.365 6.595 1.00 94.75 88 GLN A C 1
ATOM 673 O O . GLN A 1 88 ? 9.596 7.628 7.274 1.00 94.75 88 GLN A O 1
ATOM 678 N N . VAL A 1 89 ? 10.814 6.132 6.128 1.00 95.75 89 VAL A N 1
ATOM 679 C CA . VAL A 1 89 ? 9.923 4.997 6.417 1.00 95.75 89 VAL A CA 1
ATOM 680 C C . VAL A 1 89 ? 9.874 4.707 7.921 1.00 95.75 89 VAL A C 1
ATOM 682 O O . VAL A 1 89 ? 8.786 4.520 8.470 1.00 95.75 89 VAL A O 1
ATOM 685 N N . LYS A 1 90 ? 11.020 4.713 8.616 1.00 96.94 90 LYS A N 1
ATOM 686 C CA . LYS A 1 90 ? 11.078 4.524 10.078 1.00 96.94 90 LYS A CA 1
ATOM 687 C C . LYS A 1 90 ? 10.309 5.616 10.818 1.00 96.94 90 LYS A C 1
ATOM 689 O O . LYS A 1 90 ? 9.497 5.296 11.685 1.00 96.94 90 LYS A O 1
ATOM 694 N N . LEU A 1 91 ? 10.515 6.879 10.446 1.00 97.44 91 LEU A N 1
ATOM 695 C CA . LEU A 1 91 ? 9.812 8.011 11.045 1.00 97.44 91 LEU A CA 1
ATOM 696 C C . LEU A 1 91 ? 8.296 7.892 10.847 1.00 97.44 91 LEU A C 1
ATOM 698 O O . LEU A 1 91 ? 7.538 8.023 11.805 1.00 97.44 91 LEU A O 1
ATOM 702 N N . LYS A 1 92 ? 7.847 7.579 9.627 1.00 98.00 92 LYS A N 1
ATOM 703 C CA . LYS A 1 92 ? 6.419 7.411 9.319 1.00 98.00 92 LYS A CA 1
ATOM 704 C C . LYS A 1 92 ? 5.786 6.249 10.078 1.00 98.00 92 LYS A C 1
ATOM 706 O O . LYS A 1 92 ? 4.646 6.363 10.524 1.00 98.00 92 LYS A O 1
ATOM 711 N N . ASN A 1 93 ? 6.516 5.153 10.266 1.00 97.94 93 ASN A N 1
ATOM 712 C CA . ASN A 1 93 ? 6.044 4.037 11.082 1.00 97.94 93 ASN A CA 1
ATOM 713 C C . ASN A 1 93 ? 5.896 4.435 12.554 1.00 97.94 93 ASN A C 1
ATOM 715 O O . ASN A 1 93 ? 4.859 4.146 13.146 1.00 97.94 93 ASN A O 1
ATOM 719 N N . TRP A 1 94 ? 6.866 5.164 13.111 1.00 98.31 94 TRP A N 1
ATOM 720 C CA . TRP A 1 94 ? 6.781 5.672 14.481 1.00 98.31 94 TRP A CA 1
ATOM 721 C C . TRP A 1 94 ? 5.605 6.646 14.671 1.00 98.31 94 TRP A C 1
ATOM 723 O O . TRP A 1 94 ? 4.847 6.536 15.635 1.00 98.31 94 TRP A O 1
ATOM 733 N N . GLU A 1 95 ? 5.391 7.565 13.722 1.00 98.38 95 GLU A N 1
ATOM 734 C CA . GLU A 1 95 ? 4.230 8.466 13.729 1.00 98.38 95 GLU A CA 1
ATOM 735 C C . GLU A 1 95 ? 2.906 7.688 13.717 1.00 98.38 95 GLU A C 1
ATOM 737 O O . GLU A 1 95 ? 1.980 8.036 14.454 1.00 98.38 95 GLU A O 1
ATOM 742 N N . LYS A 1 96 ? 2.826 6.620 12.908 1.00 98.31 96 LYS A N 1
ATOM 743 C CA . LYS A 1 96 ? 1.657 5.736 12.833 1.00 98.31 96 LYS A CA 1
ATOM 744 C C . LYS A 1 96 ? 1.395 5.033 14.164 1.00 98.31 96 LYS A C 1
ATOM 746 O O . LYS A 1 96 ? 0.248 4.971 14.592 1.00 98.31 96 LYS A O 1
ATOM 751 N N . GLU A 1 97 ? 2.432 4.498 14.803 1.00 98.38 97 GLU A N 1
ATOM 752 C CA . GLU A 1 97 ? 2.317 3.794 16.086 1.00 98.38 97 GLU A CA 1
ATOM 753 C C . GLU A 1 97 ? 1.792 4.716 17.186 1.00 98.38 97 GLU A C 1
ATOM 755 O O . GLU A 1 97 ? 0.796 4.387 17.826 1.00 98.38 97 GLU A O 1
ATOM 760 N N . ARG A 1 98 ? 2.367 5.916 17.323 1.00 98.38 98 ARG A N 1
ATOM 761 C CA . ARG A 1 98 ? 1.897 6.908 18.301 1.00 98.38 98 ARG A CA 1
ATOM 762 C C . ARG A 1 98 ? 0.428 7.282 18.083 1.00 98.38 98 ARG A C 1
ATOM 764 O O . ARG A 1 98 ? -0.337 7.371 19.037 1.00 98.38 98 ARG A O 1
ATOM 771 N N . LEU A 1 99 ? 0.014 7.467 16.827 1.00 98.44 99 LEU A N 1
ATOM 772 C CA . LEU A 1 99 ? -1.383 7.771 16.510 1.00 98.44 99 LEU A CA 1
ATOM 773 C C . LEU A 1 99 ? -2.327 6.617 16.883 1.00 98.44 99 LEU A C 1
ATOM 775 O O . LEU A 1 99 ? -3.430 6.858 17.370 1.00 98.44 99 LEU A O 1
ATOM 779 N N . LEU A 1 100 ? -1.908 5.367 16.668 1.00 98.50 100 LEU A N 1
ATOM 780 C CA . LEU A 1 100 ? -2.690 4.191 17.058 1.00 98.50 100 LEU A CA 1
ATOM 781 C C . LEU A 1 100 ? -2.826 4.074 18.582 1.00 98.50 100 LEU A C 1
ATOM 783 O O . LEU A 1 100 ? -3.896 3.708 19.067 1.00 98.50 100 LEU A O 1
ATOM 787 N N . GLU A 1 101 ? -1.776 4.407 19.335 1.00 98.44 101 GLU A N 1
ATOM 788 C CA . GLU A 1 101 ? -1.822 4.453 20.802 1.00 98.44 101 GLU A CA 1
ATOM 789 C C . GLU A 1 101 ? -2.800 5.516 21.312 1.00 98.44 101 GLU A C 1
ATOM 791 O O . GLU A 1 101 ? -3.598 5.240 22.211 1.00 98.44 101 GLU A O 1
ATOM 796 N N . ASP A 1 102 ? -2.778 6.709 20.716 1.00 98.62 102 ASP A N 1
ATOM 797 C CA . ASP A 1 102 ? -3.691 7.793 21.078 1.00 98.62 102 ASP A CA 1
ATOM 798 C C . ASP A 1 102 ? -5.145 7.445 20.732 1.00 98.62 102 ASP A C 1
ATOM 800 O O . ASP A 1 102 ? -6.037 7.634 21.560 1.00 98.62 102 ASP A O 1
ATOM 804 N N . MET A 1 103 ? -5.390 6.858 19.555 1.00 98.69 103 MET A N 1
ATOM 805 C CA . MET A 1 103 ? -6.721 6.390 19.158 1.00 98.69 103 MET A CA 1
ATOM 806 C C . MET A 1 103 ? -7.267 5.347 20.138 1.00 98.69 103 MET A C 1
ATOM 808 O O . MET A 1 103 ? -8.420 5.442 20.554 1.00 98.69 103 MET A O 1
ATOM 812 N N . LYS A 1 104 ? -6.431 4.387 20.553 1.00 98.56 104 LYS A N 1
ATOM 813 C CA . LYS A 1 104 ? -6.816 3.369 21.535 1.00 98.56 104 LYS A CA 1
ATOM 814 C C . LYS A 1 104 ? -7.139 3.985 22.896 1.00 98.56 104 LYS A C 1
ATOM 816 O O . LYS A 1 104 ? -8.139 3.629 23.508 1.00 98.56 104 LYS A O 1
ATOM 821 N N . ARG A 1 105 ? -6.317 4.930 23.362 1.00 98.62 105 ARG A N 1
ATOM 822 C CA . ARG A 1 105 ? -6.553 5.642 24.626 1.00 98.62 105 ARG A CA 1
ATOM 823 C C . ARG A 1 105 ? -7.897 6.366 24.620 1.00 98.62 105 ARG A C 1
ATOM 825 O O . ARG A 1 105 ? -8.630 6.300 25.605 1.00 98.62 105 ARG A O 1
ATOM 832 N N . GLU A 1 106 ? -8.203 7.061 23.529 1.00 98.56 106 GLU A N 1
ATOM 833 C CA . GLU A 1 106 ? -9.459 7.796 23.392 1.00 98.56 106 GLU A CA 1
ATOM 834 C C . GLU A 1 106 ? -10.660 6.844 23.299 1.00 98.56 106 GLU A C 1
ATOM 836 O O . GLU A 1 106 ? -11.697 7.093 23.912 1.00 98.56 106 GLU A O 1
ATOM 841 N N . GLU A 1 107 ? -10.515 5.715 22.602 1.00 98.62 107 GLU A N 1
ATOM 842 C CA . GLU A 1 107 ? -11.538 4.667 22.551 1.00 98.62 107 GLU A CA 1
ATOM 843 C C . GLU A 1 107 ? -11.820 4.068 23.941 1.00 98.62 107 GLU A C 1
ATOM 845 O O . GLU A 1 107 ? -12.984 3.929 24.329 1.00 98.62 107 GLU A O 1
ATOM 850 N N . ASP A 1 108 ? -10.780 3.787 24.729 1.00 98.69 108 ASP A N 1
ATOM 851 C CA . ASP A 1 108 ? -10.912 3.276 26.097 1.00 98.69 108 ASP A CA 1
ATOM 852 C C . ASP A 1 108 ? -11.625 4.285 27.014 1.00 98.69 108 ASP A C 1
ATOM 854 O O . ASP A 1 108 ? -12.506 3.910 27.797 1.00 98.69 108 ASP A O 1
ATOM 858 N N . LEU A 1 109 ? -11.290 5.575 26.902 1.00 98.50 109 LEU A N 1
ATOM 859 C CA . LEU A 1 109 ? -11.963 6.641 27.646 1.00 98.50 109 LEU A CA 1
ATOM 860 C C . LEU A 1 109 ? -13.435 6.763 27.233 1.00 98.50 109 LEU A C 1
ATOM 862 O O . LEU A 1 109 ? -14.322 6.844 28.087 1.00 98.50 109 LEU A O 1
ATOM 866 N N . LEU A 1 110 ? -13.707 6.730 25.928 1.00 98.62 110 LEU A N 1
ATOM 867 C CA . LEU A 1 110 ? -15.059 6.779 25.387 1.00 98.62 110 LEU A CA 1
ATOM 868 C C . LEU A 1 110 ? -15.911 5.615 25.908 1.00 98.62 110 LEU A C 1
ATOM 870 O O . LEU A 1 110 ? -17.077 5.814 26.256 1.00 98.62 110 LEU A O 1
ATOM 874 N N . ASN A 1 111 ? -15.343 4.413 25.987 1.00 98.62 111 ASN A N 1
ATOM 875 C CA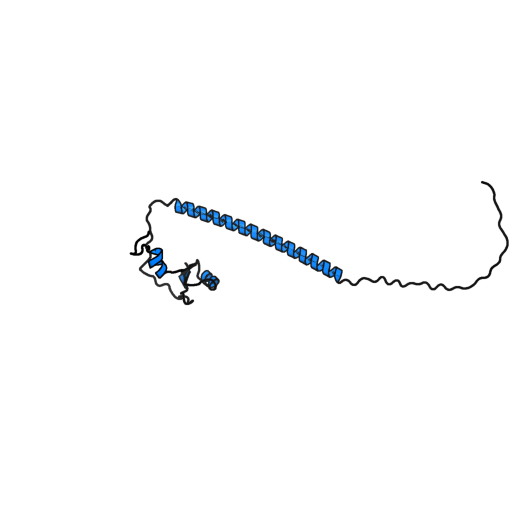 . ASN A 1 111 ? -16.034 3.239 26.510 1.00 98.62 111 ASN A CA 1
ATOM 876 C C . ASN A 1 111 ? -16.368 3.394 28.003 1.00 98.62 111 ASN A C 1
ATOM 878 O O . ASN A 1 111 ? -17.518 3.177 28.387 1.00 98.62 111 ASN A O 1
ATOM 882 N N . GLN A 1 112 ? -15.435 3.890 28.821 1.00 98.56 112 GLN A N 1
ATOM 883 C CA . GLN A 1 112 ? -15.690 4.166 30.244 1.00 98.56 112 GLN A CA 1
ATOM 884 C C . GLN A 1 112 ? -16.810 5.197 30.449 1.00 98.56 112 GLN A C 1
ATOM 886 O O . GLN A 1 112 ? -17.707 5.008 31.275 1.00 98.56 112 GLN A O 1
ATOM 891 N N . VAL A 1 113 ? -16.795 6.287 29.678 1.00 98.56 113 VAL A N 1
ATOM 892 C CA . VAL A 1 113 ? -17.832 7.327 29.763 1.00 98.56 113 VAL A CA 1
ATOM 893 C C . VAL A 1 113 ? -19.195 6.778 29.334 1.00 98.56 113 VAL A C 1
ATOM 895 O O . VAL A 1 113 ? -20.203 7.064 29.985 1.00 98.56 113 VAL A O 1
ATOM 898 N N . LYS A 1 114 ? -19.247 5.949 28.282 1.00 98.62 114 LYS A N 1
ATOM 899 C CA . LYS A 1 114 ? -20.480 5.273 27.845 1.00 98.62 114 LYS A CA 1
ATOM 900 C C . LYS A 1 114 ? -21.047 4.354 28.926 1.00 98.62 114 LYS A C 1
ATOM 902 O O . LYS A 1 114 ? -22.261 4.354 29.138 1.00 98.62 114 LYS A O 1
ATOM 907 N N . GLU A 1 115 ? -20.199 3.602 29.622 1.00 98.44 115 GLU A N 1
ATOM 908 C CA . GLU A 1 115 ? -20.617 2.735 30.729 1.00 98.44 115 GLU A CA 1
ATOM 909 C C . GLU A 1 115 ? -21.184 3.540 31.901 1.00 98.44 115 GLU A C 1
ATOM 911 O O . GLU A 1 115 ? -22.280 3.237 32.386 1.00 98.44 115 GLU A O 1
ATOM 916 N N . LEU A 1 116 ? -20.491 4.607 32.315 1.00 98.25 116 LEU A N 1
ATOM 917 C CA . LEU A 1 116 ? -20.959 5.492 33.383 1.00 98.25 116 LEU A CA 1
ATOM 918 C C . LEU A 1 116 ? -22.308 6.126 33.028 1.00 98.25 116 LEU A C 1
ATOM 920 O O . LEU A 1 116 ? -23.231 6.123 33.845 1.00 98.25 116 LEU A O 1
ATOM 924 N N . TYR A 1 117 ? -22.440 6.616 31.796 1.00 98.44 117 TYR A N 1
ATOM 925 C CA . TYR A 1 117 ? -23.685 7.181 31.291 1.00 98.44 117 TYR A CA 1
ATOM 926 C C . TYR A 1 117 ? -24.819 6.150 31.291 1.00 98.44 117 TYR A C 1
ATOM 928 O O . TYR A 1 117 ? -25.922 6.439 31.754 1.00 98.44 117 TYR A O 1
ATOM 936 N N . SER A 1 118 ? -24.553 4.930 30.815 1.00 98.25 118 SER A N 1
ATOM 937 C CA . SER A 1 118 ? -25.534 3.842 30.809 1.00 98.25 118 SER A CA 1
ATOM 938 C C . SER A 1 118 ? -26.013 3.515 32.225 1.00 98.25 118 SER A C 1
ATOM 940 O O . SER A 1 118 ? -27.219 3.443 32.476 1.00 98.25 118 SER A O 1
ATOM 942 N N . LYS A 1 119 ? -25.084 3.414 33.185 1.00 97.88 119 LYS A N 1
ATOM 943 C CA . LYS A 1 119 ? -25.404 3.191 34.599 1.00 97.88 119 LYS A CA 1
ATOM 944 C C . LYS A 1 119 ? -26.272 4.314 35.167 1.00 97.88 119 LYS A C 1
ATOM 946 O O . LYS A 1 119 ? -27.310 4.031 35.760 1.00 97.88 119 LYS A O 1
ATOM 951 N N . GLN A 1 120 ? -25.888 5.570 34.942 1.00 97.69 120 GLN A N 1
ATOM 952 C CA . GLN A 1 120 ? -26.641 6.732 35.417 1.00 97.69 120 GLN A CA 1
ATOM 953 C C . GLN A 1 120 ? -28.047 6.787 34.803 1.00 97.69 120 GLN A C 1
ATOM 955 O O . GLN A 1 120 ? -29.026 7.066 35.495 1.00 97.69 120 GLN A O 1
ATOM 960 N N . LYS A 1 121 ? -28.170 6.460 33.512 1.00 97.50 121 LYS A N 1
ATOM 961 C CA . LYS A 1 121 ? -29.457 6.359 32.817 1.00 97.50 121 LYS A CA 1
ATOM 962 C C . LYS A 1 121 ? -30.344 5.276 33.433 1.00 97.50 121 LYS A C 1
ATOM 964 O O . LYS A 1 121 ? -31.527 5.523 33.655 1.00 97.50 121 LYS A O 1
ATOM 969 N N . HIS A 1 122 ? -29.797 4.093 33.712 1.00 96.94 122 HIS A N 1
ATOM 970 C CA . HIS A 1 122 ? -30.541 3.016 34.368 1.00 96.94 122 HIS A CA 1
ATOM 971 C C . HIS A 1 122 ? -30.992 3.400 35.779 1.00 96.94 122 HIS A C 1
ATOM 973 O O . HIS A 1 122 ? -32.132 3.120 36.142 1.00 96.94 122 HIS A O 1
ATOM 979 N N . GLU A 1 123 ? -30.137 4.077 36.546 1.00 95.69 123 GLU A N 1
ATOM 980 C CA . GLU A 1 123 ? -30.475 4.564 37.884 1.00 95.69 123 GLU A CA 1
ATOM 981 C C . GLU A 1 123 ? -31.632 5.574 37.839 1.00 95.69 123 GLU A C 1
ATOM 983 O O . GLU A 1 123 ? -32.633 5.405 38.536 1.00 95.69 123 GLU A O 1
ATOM 988 N N . LEU A 1 124 ? -31.551 6.564 36.942 1.00 95.94 124 LEU A N 1
ATOM 989 C CA . LEU A 1 124 ? -32.611 7.551 36.729 1.00 95.94 124 LEU A CA 1
ATOM 990 C C . LEU A 1 124 ? -33.941 6.894 36.342 1.00 95.94 124 LEU A C 1
ATOM 992 O O . LEU A 1 124 ? -34.985 7.222 36.904 1.00 95.94 124 LEU A O 1
ATOM 996 N N . MET A 1 125 ? -33.907 5.943 35.407 1.00 95.62 125 MET A N 1
ATOM 997 C CA . MET A 1 125 ? -35.098 5.185 35.015 1.00 95.62 125 MET A CA 1
ATOM 998 C C . MET A 1 125 ? -35.675 4.378 36.182 1.00 95.62 125 MET A C 1
ATOM 1000 O O . MET A 1 125 ? -36.896 4.299 36.320 1.00 95.62 125 MET A O 1
ATOM 1004 N N . GLY A 1 126 ? -34.814 3.821 37.038 1.00 93.94 126 GLY A N 1
ATOM 1005 C CA . GLY A 1 126 ? -35.211 3.165 38.279 1.00 93.94 126 GLY A CA 1
ATOM 1006 C C . GLY A 1 126 ? -36.011 4.098 39.187 1.00 93.94 126 GLY A C 1
ATOM 1007 O O . GLY A 1 126 ? -37.117 3.739 39.583 1.00 93.94 126 GLY A O 1
ATOM 1008 N N . TYR A 1 127 ? -35.513 5.312 39.449 1.00 92.69 127 TYR A N 1
ATOM 1009 C CA . TYR A 1 127 ? -36.228 6.304 40.264 1.00 92.69 127 TYR A CA 1
ATOM 1010 C C . TYR A 1 127 ? -37.573 6.721 39.658 1.00 92.69 127 TYR A C 1
ATOM 1012 O O . TYR A 1 127 ? -38.561 6.816 40.380 1.00 92.69 127 TYR A O 1
ATOM 1020 N N . LEU A 1 128 ? -37.637 6.933 38.339 1.00 92.38 128 LEU A N 1
ATOM 1021 C CA . LEU A 1 128 ? -38.874 7.335 37.652 1.00 92.38 128 LEU A CA 1
ATOM 1022 C C . LEU A 1 128 ? -39.952 6.240 37.643 1.00 92.38 128 LEU A C 1
ATOM 1024 O O . LEU A 1 128 ? -41.134 6.547 37.513 1.00 92.38 128 LEU A O 1
ATOM 1028 N N . THR A 1 129 ? -39.552 4.973 37.765 1.00 88.88 129 THR A N 1
ATOM 1029 C CA . THR A 1 129 ? -40.467 3.820 37.721 1.00 88.88 129 THR A CA 1
ATOM 1030 C C . THR A 1 129 ? -40.927 3.391 39.120 1.00 88.88 129 THR A C 1
ATOM 1032 O O . THR A 1 129 ? -41.832 2.564 39.243 1.00 88.88 129 THR A O 1
ATOM 1035 N N . GLN A 1 130 ? -40.345 3.945 40.193 1.00 77.12 130 GLN A N 1
ATOM 1036 C CA . GLN A 1 130 ? -40.829 3.668 41.545 1.00 77.12 130 GLN A CA 1
ATOM 1037 C C . GLN A 1 130 ? -42.214 4.304 41.760 1.00 77.12 130 GLN A C 1
ATOM 1039 O O . GLN A 1 130 ? -42.383 5.505 41.536 1.00 77.12 130 GLN A O 1
ATOM 1044 N N . PRO A 1 131 ? -43.221 3.538 42.218 1.00 65.62 131 PRO A N 1
ATOM 1045 C CA . PRO A 1 131 ? -44.508 4.107 42.585 1.00 65.62 131 PRO A CA 1
ATOM 1046 C C . PRO A 1 131 ? -44.343 4.997 43.822 1.00 65.62 131 PRO A C 1
ATOM 1048 O O . PRO A 1 131 ? -43.714 4.600 44.805 1.00 65.62 131 PRO A O 1
ATOM 1051 N N . ALA A 1 132 ? -44.930 6.196 43.790 1.00 54.94 132 ALA A N 1
ATOM 1052 C CA . ALA A 1 132 ? -44.980 7.083 44.945 1.00 54.94 132 ALA A CA 1
ATOM 1053 C C . ALA A 1 132 ? -45.641 6.347 46.122 1.00 54.94 132 ALA A C 1
ATOM 1055 O O . ALA A 1 132 ? -46.830 6.021 46.069 1.00 54.94 132 ALA A O 1
ATOM 1056 N N . ILE A 1 133 ? -44.879 6.073 47.186 1.00 51.34 133 ILE A N 1
ATOM 1057 C CA . ILE A 1 133 ? -45.435 5.552 48.436 1.00 51.34 133 ILE A CA 1
ATOM 1058 C C . ILE A 1 133 ? -46.403 6.615 48.954 1.00 51.34 133 ILE A C 1
ATOM 1060 O O . ILE A 1 133 ? -46.006 7.662 49.466 1.00 51.34 133 ILE A O 1
ATOM 1064 N N . THR A 1 134 ? -47.694 6.355 48.774 1.00 46.28 134 THR A N 1
ATOM 1065 C CA . THR A 1 134 ? -48.757 7.169 49.348 1.00 46.28 134 THR A CA 1
ATOM 1066 C C . THR A 1 134 ? -48.757 6.871 50.840 1.00 46.28 134 THR A C 1
ATOM 1068 O O . THR A 1 134 ? -49.008 5.737 51.245 1.00 46.28 134 THR A O 1
ATOM 1071 N N . GLN A 1 135 ? -48.436 7.867 51.664 1.00 47.06 135 GLN A N 1
ATOM 1072 C CA . GLN A 1 135 ? -48.645 7.780 53.105 1.00 47.06 135 GLN A CA 1
ATOM 1073 C C . GLN A 1 135 ? -50.144 7.566 53.347 1.00 47.06 135 GLN A C 1
ATOM 1075 O O . GLN A 1 135 ? -50.940 8.497 53.235 1.00 47.06 135 GLN A O 1
ATOM 1080 N N . THR A 1 136 ? -50.557 6.337 53.652 1.00 37.34 136 THR A N 1
ATOM 1081 C CA . THR A 1 136 ? -51.905 6.070 54.154 1.00 37.34 136 THR A CA 1
ATOM 1082 C C . THR A 1 136 ? -51.976 6.553 55.595 1.00 37.34 136 THR A C 1
ATOM 1084 O O . THR A 1 136 ? -51.626 5.837 56.532 1.00 37.34 136 THR A O 1
ATOM 1087 N N . ALA A 1 137 ? -52.429 7.792 55.764 1.00 48.94 137 ALA A N 1
ATOM 1088 C CA . ALA A 1 137 ? -52.972 8.278 57.017 1.00 48.94 137 ALA A CA 1
ATOM 1089 C C . ALA A 1 137 ? -54.263 7.502 57.321 1.00 48.94 137 ALA A C 1
ATOM 1091 O O . ALA A 1 137 ? -55.321 7.830 56.796 1.00 48.94 137 ALA A O 1
ATOM 1092 N N . HIS A 1 138 ? -54.195 6.478 58.171 1.00 44.41 138 HIS A N 1
ATOM 1093 C CA . HIS A 1 138 ? -55.388 5.888 58.775 1.00 44.41 138 HIS A CA 1
ATOM 1094 C C . HIS A 1 138 ? -55.143 5.579 60.247 1.00 44.41 138 HIS A C 1
ATOM 1096 O O . HIS A 1 138 ? -54.384 4.688 60.612 1.00 44.41 138 HIS A O 1
ATOM 1102 N N . GLY A 1 139 ? -55.826 6.352 61.086 1.00 35.06 139 GLY A N 1
ATOM 1103 C CA . GLY A 1 139 ? -55.850 6.197 62.530 1.00 35.06 139 GLY A CA 1
ATOM 1104 C C . GLY A 1 139 ? -56.607 7.349 63.179 1.00 35.06 139 GLY A C 1
ATOM 1105 O O . GLY A 1 139 ? -56.032 8.098 63.955 1.00 35.06 139 GLY A O 1
ATOM 1106 N N . SER 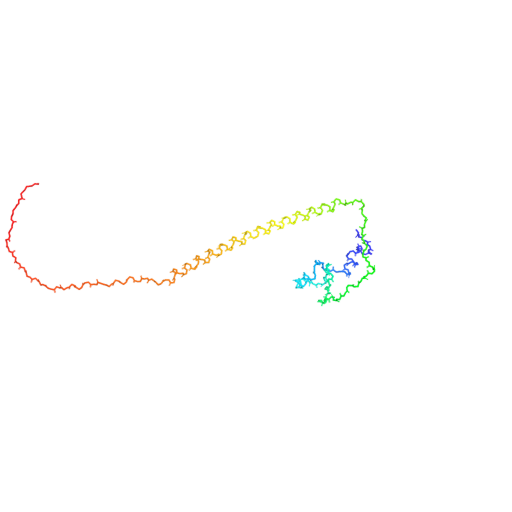A 1 140 ? -57.881 7.539 62.826 1.00 41.75 140 SER A N 1
ATOM 1107 C CA . SER A 1 140 ? -58.783 8.417 63.580 1.00 41.75 140 SER A CA 1
ATOM 1108 C C . SER A 1 140 ? -59.140 7.746 64.914 1.00 41.75 140 SER A C 1
ATOM 1110 O O . SER A 1 140 ? -59.696 6.645 64.882 1.00 41.75 140 SER A O 1
ATOM 1112 N N . PRO A 1 141 ? -58.919 8.367 66.087 1.00 40.81 141 PRO A N 1
ATOM 1113 C CA . PRO A 1 141 ? -59.554 7.910 67.312 1.00 40.81 141 PRO A CA 1
ATOM 1114 C C . PRO A 1 141 ? -60.978 8.465 67.360 1.00 40.81 141 PRO A C 1
ATOM 1116 O O . PRO A 1 141 ? -61.211 9.671 67.313 1.00 40.81 141 PRO A O 1
ATOM 1119 N N . THR A 1 142 ? -61.939 7.553 67.453 1.00 39.62 142 THR A N 1
ATOM 1120 C CA . THR A 1 142 ? -63.346 7.845 67.738 1.00 39.62 142 THR A CA 1
ATOM 1121 C C . THR A 1 142 ? -63.462 8.499 69.120 1.00 39.62 142 THR A C 1
ATOM 1123 O O . THR A 1 142 ? -63.243 7.837 70.132 1.00 39.62 142 THR A O 1
ATOM 1126 N N . VAL A 1 143 ? -63.826 9.783 69.181 1.00 37.78 143 VAL A N 1
ATOM 1127 C CA . VAL A 1 143 ? -64.185 10.465 70.435 1.00 37.78 143 VAL A CA 1
ATOM 1128 C C . VAL A 1 143 ? -65.643 10.142 70.759 1.00 37.78 143 VAL A C 1
ATOM 1130 O O . VAL A 1 143 ? -66.557 10.605 70.080 1.00 37.78 143 VAL A O 1
ATOM 1133 N N . ARG A 1 144 ? -65.870 9.334 71.801 1.00 39.19 144 ARG A N 1
ATOM 1134 C CA . ARG A 1 144 ? -67.180 9.213 72.455 1.00 39.19 144 ARG A CA 1
ATOM 1135 C C . ARG A 1 144 ? -67.293 10.300 73.529 1.00 39.19 144 ARG A C 1
ATOM 1137 O O . ARG A 1 144 ? -66.489 10.322 74.452 1.00 39.19 144 ARG A O 1
ATOM 1144 N N . LEU A 1 145 ? -68.307 11.156 73.428 1.00 43.06 145 LEU A N 1
ATOM 1145 C CA . LEU A 1 145 ? -68.887 11.907 74.554 1.00 43.06 145 LEU A CA 1
ATOM 1146 C C . LEU A 1 145 ? -70.130 11.134 75.018 1.00 43.06 145 LEU A C 1
ATOM 1148 O O . LEU A 1 145 ? -70.858 10.632 74.156 1.00 43.06 145 LEU A O 1
ATOM 1152 N N . PRO A 1 146 ? -70.356 10.950 76.332 1.00 45.72 146 PRO A N 1
ATOM 1153 C CA . PRO A 1 146 ? -71.100 11.943 77.138 1.00 45.72 146 PRO A CA 1
ATOM 1154 C C . PRO A 1 146 ? -70.603 11.962 78.617 1.00 45.72 146 PRO A C 1
ATOM 1156 O O . PRO A 1 146 ? -69.730 11.181 78.966 1.00 45.72 146 PRO A O 1
ATOM 1159 N N . ALA A 1 147 ? -71.017 12.777 79.592 1.00 36.00 147 ALA A N 1
ATOM 1160 C CA . ALA A 1 147 ? -72.117 13.708 79.827 1.00 36.00 147 ALA A CA 1
ATOM 1161 C C . ALA A 1 147 ? -71.645 14.766 80.858 1.00 36.00 147 ALA A C 1
ATOM 1163 O O . ALA A 1 147 ? -70.746 14.497 81.655 1.00 36.00 147 ALA A O 1
ATOM 1164 N N . THR A 1 148 ? -72.276 15.940 80.894 1.00 48.47 148 THR A N 1
ATOM 1165 C CA . THR A 1 148 ? -72.169 16.915 81.999 1.00 48.47 148 THR A CA 1
ATOM 1166 C C . THR A 1 148 ? -73.030 16.452 83.181 1.00 48.47 148 THR A C 1
ATOM 1168 O O . THR A 1 148 ? -74.122 15.925 82.962 1.00 48.47 148 THR A O 1
ATOM 1171 N N . PRO A 1 149 ? -72.602 16.686 84.433 1.00 41.66 149 PRO A N 1
ATOM 1172 C CA . PRO A 1 149 ? -73.338 17.678 85.221 1.00 41.66 149 PRO A CA 1
ATOM 1173 C C . PRO A 1 149 ? -72.439 18.537 86.121 1.00 41.66 149 PRO A C 1
ATOM 1175 O O . PRO A 1 149 ? -71.427 18.093 86.656 1.00 41.66 149 PRO A O 1
ATOM 1178 N N . GLY A 1 150 ? -72.833 19.802 86.260 1.00 41.41 150 GLY A N 1
ATOM 1179 C CA . GLY A 1 150 ? -72.149 20.784 87.087 1.00 41.41 150 GLY A CA 1
ATOM 1180 C C . GLY A 1 150 ? -72.371 20.634 88.593 1.00 41.41 150 GLY A C 1
ATOM 1181 O O . GLY A 1 150 ? -73.070 19.742 89.069 1.00 41.41 150 GLY A O 1
ATOM 1182 N N . SER A 1 151 ? -71.803 21.627 89.281 1.00 42.25 151 SER A N 1
ATOM 1183 C CA . SER A 1 151 ? -71.940 21.961 90.702 1.00 42.25 151 SER A CA 1
ATOM 1184 C C . SER A 1 151 ? -71.045 21.163 91.654 1.00 42.25 151 SER A C 1
ATOM 1186 O O . SER A 1 151 ? -71.381 20.060 92.065 1.00 42.25 151 SER A O 1
ATOM 1188 N N . ASN A 1 152 ? -69.970 21.801 92.136 1.00 46.00 152 ASN A N 1
ATOM 1189 C CA . ASN A 1 152 ? -69.787 21.859 93.583 1.00 46.00 152 ASN A CA 1
ATOM 1190 C C . ASN A 1 152 ? -69.123 23.172 94.065 1.00 46.00 152 ASN A C 1
ATOM 1192 O O . ASN A 1 152 ? -68.167 23.638 93.443 1.00 46.00 152 ASN A O 1
ATOM 1196 N N . PRO 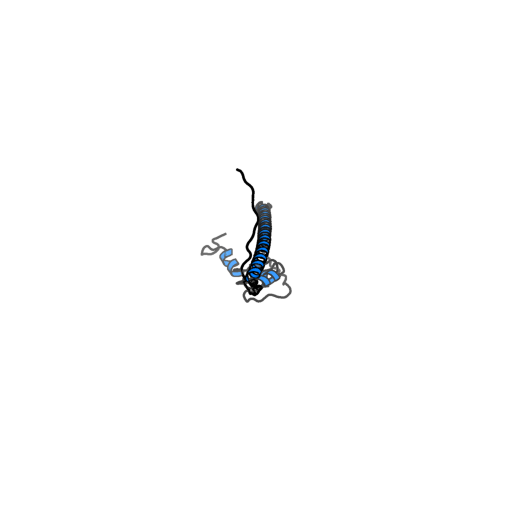A 1 153 ? -69.659 23.769 95.148 1.00 50.53 153 PRO A N 1
ATOM 1197 C CA . PRO A 1 153 ? -69.181 24.970 95.827 1.00 50.53 153 PRO A CA 1
ATOM 1198 C C . PRO A 1 153 ? -68.190 24.612 96.955 1.00 50.53 153 PRO A C 1
ATOM 1200 O O . PRO A 1 153 ? -68.173 23.474 97.410 1.00 50.53 153 PRO A O 1
ATOM 1203 N N . PHE A 1 154 ? -67.431 25.599 97.453 1.00 41.09 154 PHE A N 1
ATOM 1204 C CA . PHE A 1 154 ? -66.371 25.475 98.483 1.00 41.09 154 PHE A CA 1
ATOM 1205 C C . PHE A 1 154 ? -65.118 24.719 97.989 1.00 41.09 154 PHE A C 1
ATOM 1207 O O . PHE A 1 154 ? -65.206 23.641 97.431 1.00 41.09 154 PHE A O 1
ATOM 1214 N N . GLY A 1 155 ? -63.878 25.169 98.152 1.00 39.25 155 GLY A N 1
ATOM 1215 C CA . GLY A 1 155 ? -63.300 26.301 98.856 1.00 39.25 155 GLY A CA 1
ATOM 1216 C C . GLY A 1 155 ? -61.818 25.983 99.088 1.00 39.25 155 GLY A C 1
ATOM 1217 O O . GLY A 1 155 ? -61.507 24.890 99.540 1.00 39.25 155 GLY A O 1
ATOM 1218 N N . ALA A 1 156 ? -60.916 26.919 98.789 1.00 44.09 156 ALA A N 1
ATOM 1219 C CA . ALA A 1 156 ? -59.597 27.017 99.421 1.00 44.09 156 ALA A CA 1
ATOM 1220 C C . ALA A 1 156 ? -58.984 28.400 99.125 1.00 44.09 156 ALA A C 1
ATOM 1222 O O . ALA A 1 156 ? -58.609 28.719 98.001 1.00 44.09 156 ALA A O 1
ATOM 1223 N N . LYS A 1 157 ? -58.946 29.233 100.168 1.00 51.19 157 LYS A N 1
ATOM 1224 C CA . LYS A 1 157 ? -58.084 30.416 100.356 1.00 51.19 157 LYS A CA 1
ATOM 1225 C C . LYS A 1 157 ? -56.626 29.952 100.650 1.00 51.19 157 LYS A C 1
ATOM 1227 O O . LYS A 1 157 ? -56.432 28.752 100.818 1.00 51.19 157 LYS A O 1
ATOM 1232 N N . PRO A 1 158 ? -55.689 30.836 101.056 1.00 57.16 158 PRO A N 1
ATOM 1233 C CA . PRO A 1 158 ? -55.197 32.096 100.466 1.00 57.16 158 PRO A CA 1
ATOM 1234 C C . PRO A 1 158 ? -53.641 32.159 100.482 1.00 57.16 158 PRO A C 1
ATOM 1236 O O . PRO A 1 158 ? -53.015 31.308 101.094 1.00 57.16 158 PRO A O 1
ATOM 1239 N N . SER A 1 159 ? -53.037 33.220 99.925 1.00 44.88 159 SER A N 1
ATOM 1240 C CA . SER A 1 159 ? -51.887 33.991 100.486 1.00 44.88 159 SER A CA 1
ATOM 1241 C C . SER A 1 159 ? -51.243 34.802 99.349 1.00 44.88 159 SER A C 1
ATOM 1243 O O . SER A 1 159 ? -50.775 34.218 98.382 1.00 44.88 159 SER A O 1
ATOM 1245 N N . HIS A 1 160 ? -51.452 36.111 99.236 1.00 42.25 160 HIS A N 1
ATOM 1246 C CA . HIS A 1 160 ? -50.798 37.228 99.935 1.00 42.25 160 HIS A CA 1
ATOM 1247 C C . HIS A 1 160 ? -49.313 37.458 99.571 1.00 42.25 160 HIS A C 1
ATOM 1249 O O . HIS A 1 160 ? -48.451 36.659 99.906 1.00 42.25 160 HIS A O 1
ATOM 1255 N N . MET A 1 161 ? -49.106 38.662 99.018 1.00 43.91 161 MET A N 1
ATOM 1256 C CA . MET A 1 161 ? -47.905 39.509 98.911 1.00 43.91 161 MET A CA 1
ATOM 1257 C C . MET A 1 161 ? -46.894 39.261 97.785 1.00 43.91 161 MET A C 1
ATOM 1259 O O . MET A 1 161 ? -46.112 38.325 97.839 1.00 43.91 161 MET A O 1
ATOM 1263 N N . GLN A 1 162 ? -46.928 40.259 96.887 1.00 44.97 162 GLN A N 1
ATOM 1264 C CA . GLN A 1 162 ? -45.858 40.916 96.122 1.00 44.97 162 GLN A CA 1
ATOM 1265 C C . GLN A 1 162 ? -44.996 40.086 95.177 1.00 44.97 162 GLN A C 1
ATOM 1267 O O . GLN A 1 162 ? -44.141 39.312 95.646 1.00 44.97 162 GLN A O 1
#

Organism: NCBI:txid191504

pLDDT: mean 81.06, std 21.01, range [35.06, 98.69]

Secondary structure (DSSP, 8-state):
----STTS--TIIIIIHHHHTT-EEESSHHHHHHHGGG--S-EEETTS-EE-TTSPEE-SPPP--S---------SS--HHHHHHHHHHHHHHHHHHHHHHHHHHHHHHHHHHHHHHHHHHHHHHHHHHS--------------------------------